Protein AF-A0A373GBN5-F1 (afdb_monomer)

pLDDT: mean 70.48, std 16.94, range [43.41, 92.06]

Sequence (60 aa):
MWHYNNNLYEKLSELRKVNRLSSTKMRFLLKTNQIILINHIERLPYERHETSIQGVHSNE

Secondary structure (DSSP, 8-state):
---SSHHHHHHHHHHHHHTT--HHHHHHHHHTT-----------S---------------

Structure (mmCIF, N/CA/C/O backbone):
data_AF-A0A373GBN5-F1
#
_entry.id   AF-A0A373GBN5-F1
#
loop_
_atom_site.group_PDB
_atom_site.id
_atom_site.type_symbol
_atom_site.label_atom_id
_atom_site.label_alt_id
_atom_site.label_comp_id
_atom_site.label_asym_id
_atom_site.label_entity_id
_atom_site.label_seq_id
_atom_site.pdbx_PDB_ins_code
_atom_site.Cartn_x
_atom_site.Cartn_y
_atom_site.Cartn_z
_atom_site.occupancy
_atom_site.B_iso_or_equiv
_atom_site.auth_seq_id
_atom_site.auth_comp_id
_atom_site.auth_asym_id
_atom_site.auth_atom_id
_atom_site.pdbx_PDB_model_num
ATOM 1 N N . MET A 1 1 ? -17.813 -16.801 1.415 1.00 43.41 1 MET A N 1
ATOM 2 C CA . MET A 1 1 ? -16.488 -16.334 0.957 1.00 43.41 1 MET A CA 1
ATOM 3 C C . MET A 1 1 ? -16.700 -14.951 0.362 1.00 43.41 1 MET A C 1
ATOM 5 O O . MET A 1 1 ? -17.522 -14.830 -0.536 1.00 43.41 1 MET A O 1
ATOM 9 N N . TRP A 1 2 ? -16.138 -13.905 0.973 1.00 53.88 2 TRP A N 1
ATOM 10 C CA . TRP A 1 2 ? -16.442 -12.502 0.650 1.00 53.88 2 TRP A CA 1
ATOM 11 C C . TRP A 1 2 ? -15.880 -12.130 -0.727 1.00 53.88 2 TRP A C 1
ATOM 13 O O . TRP A 1 2 ? -14.784 -11.598 -0.847 1.00 53.88 2 TRP A O 1
ATOM 23 N N . HIS A 1 3 ? -16.629 -12.454 -1.775 1.00 54.38 3 HIS A N 1
ATOM 24 C CA . HIS A 1 3 ? -16.281 -12.166 -3.161 1.00 54.38 3 HIS A CA 1
ATOM 25 C C . HIS A 1 3 ? -16.833 -10.815 -3.618 1.00 54.38 3 HIS A C 1
ATOM 27 O O . HIS A 1 3 ? -17.402 -10.761 -4.690 1.00 54.38 3 HIS A O 1
ATOM 33 N N . TYR A 1 4 ? -16.707 -9.719 -2.865 1.00 47.69 4 TYR A N 1
ATOM 34 C CA . TYR A 1 4 ? -16.995 -8.396 -3.443 1.00 47.69 4 TYR A CA 1
ATOM 35 C C . TYR A 1 4 ? -16.122 -7.293 -2.837 1.00 47.69 4 TYR A C 1
ATOM 37 O O . TYR A 1 4 ? -15.972 -7.190 -1.624 1.00 47.69 4 TYR A O 1
ATOM 45 N N . ASN A 1 5 ? -15.574 -6.475 -3.745 1.00 51.69 5 ASN A N 1
ATOM 46 C CA . ASN A 1 5 ? -14.637 -5.351 -3.586 1.00 51.69 5 ASN A CA 1
ATOM 47 C C . ASN A 1 5 ? -13.131 -5.637 -3.418 1.00 51.69 5 ASN A C 1
ATOM 49 O O . ASN A 1 5 ? -12.392 -4.800 -2.901 1.00 51.69 5 ASN A O 1
ATOM 53 N N . ASN A 1 6 ? -12.625 -6.744 -3.971 1.00 62.22 6 ASN A N 1
ATOM 54 C CA . ASN A 1 6 ? -11.182 -7.034 -3.955 1.00 62.22 6 ASN A CA 1
ATOM 55 C C . ASN A 1 6 ? -10.339 -6.164 -4.905 1.00 62.22 6 ASN A C 1
ATOM 57 O O . ASN A 1 6 ? -9.152 -5.987 -4.666 1.00 62.22 6 ASN A O 1
ATOM 61 N N . ASN A 1 7 ? -10.933 -5.572 -5.947 1.00 79.00 7 ASN A N 1
ATOM 62 C CA . ASN A 1 7 ? -10.176 -4.866 -6.991 1.00 79.00 7 ASN A CA 1
ATOM 63 C C . ASN A 1 7 ? -9.392 -3.656 -6.449 1.00 79.00 7 ASN A C 1
ATOM 65 O O . ASN A 1 7 ? -8.264 -3.405 -6.863 1.00 79.00 7 ASN A O 1
ATOM 69 N N . LEU A 1 8 ? -9.955 -2.905 -5.493 1.00 81.25 8 LEU A N 1
ATOM 70 C CA . LEU A 1 8 ? -9.243 -1.773 -4.891 1.00 81.25 8 LEU A CA 1
ATOM 71 C C . LEU A 1 8 ? -8.045 -2.255 -4.064 1.00 81.25 8 LEU A C 1
ATOM 73 O O . LEU A 1 8 ? -6.946 -1.725 -4.204 1.00 81.25 8 LEU A O 1
ATOM 77 N N . TYR A 1 9 ? -8.244 -3.272 -3.225 1.00 81.62 9 TYR A N 1
ATOM 78 C CA . TYR A 1 9 ? -7.182 -3.827 -2.387 1.00 81.62 9 TYR A CA 1
ATOM 79 C C . TYR A 1 9 ? -6.102 -4.531 -3.211 1.00 81.62 9 TYR A C 1
ATOM 81 O O . TYR A 1 9 ? -4.920 -4.383 -2.908 1.00 81.62 9 TYR A O 1
ATOM 89 N N . GLU A 1 10 ? -6.480 -5.230 -4.280 1.00 85.94 10 GLU A N 1
ATOM 90 C CA . GLU A 1 10 ? -5.555 -5.810 -5.253 1.00 85.94 10 GLU A CA 1
ATOM 91 C C . GLU A 1 10 ? -4.740 -4.719 -5.944 1.00 85.94 10 GLU A C 1
ATOM 93 O O . GLU A 1 10 ? -3.514 -4.772 -5.900 1.00 85.94 10 GLU A O 1
ATOM 98 N N . LYS A 1 11 ? -5.377 -3.663 -6.465 1.00 85.81 11 LYS A N 1
ATOM 99 C CA . LYS A 1 11 ? -4.665 -2.523 -7.064 1.00 85.81 11 LYS A CA 1
ATOM 100 C C . LYS A 1 11 ? -3.714 -1.841 -6.082 1.00 85.81 11 LYS A C 1
ATOM 102 O O . LYS A 1 11 ? -2.585 -1.529 -6.447 1.00 85.81 11 LYS A O 1
ATOM 107 N N . LEU A 1 12 ? -4.126 -1.639 -4.830 1.00 85.06 12 LEU A N 1
ATOM 108 C CA . LEU A 1 12 ? -3.257 -1.083 -3.787 1.00 85.06 12 LEU A CA 1
ATOM 109 C C . LEU A 1 12 ? -2.091 -2.024 -3.447 1.00 85.06 12 LEU A C 1
ATOM 111 O O . LEU A 1 12 ? -0.981 -1.557 -3.190 1.00 85.06 12 LEU A O 1
ATOM 115 N N . SER A 1 13 ? -2.323 -3.338 -3.458 1.00 86.38 13 SER A N 1
ATOM 116 C CA . SER A 1 13 ? -1.288 -4.353 -3.246 1.00 86.38 13 SER A CA 1
ATOM 117 C C . SER A 1 13 ? -0.271 -4.358 -4.385 1.00 86.38 13 SER A C 1
ATOM 119 O O . SER A 1 13 ? 0.932 -4.329 -4.124 1.00 86.38 13 SER A O 1
ATOM 121 N N . GLU A 1 14 ? -0.734 -4.315 -5.633 1.00 89.50 14 GLU A N 1
ATOM 122 C CA . GLU A 1 14 ? 0.127 -4.227 -6.812 1.00 89.50 14 GLU A CA 1
ATOM 123 C C . GLU A 1 14 ? 0.926 -2.919 -6.826 1.00 89.50 14 GLU A C 1
ATOM 125 O O . GLU A 1 14 ? 2.150 -2.954 -6.947 1.00 89.50 14 GLU A O 1
ATOM 130 N N . LEU A 1 15 ? 0.294 -1.772 -6.553 1.00 86.94 15 LEU A N 1
ATOM 131 C CA . LEU A 1 15 ? 0.996 -0.491 -6.406 1.00 86.94 15 LEU A CA 1
ATOM 132 C C . LEU A 1 15 ? 2.072 -0.550 -5.316 1.00 86.94 15 LEU A C 1
ATOM 134 O O . LEU A 1 15 ? 3.188 -0.070 -5.519 1.00 86.94 15 LEU A O 1
ATOM 138 N N . ARG A 1 16 ? 1.774 -1.169 -4.168 1.00 90.12 16 ARG A N 1
ATOM 139 C CA . ARG A 1 16 ? 2.745 -1.349 -3.084 1.00 90.12 16 ARG A CA 1
ATOM 140 C C . ARG A 1 16 ? 3.942 -2.190 -3.538 1.00 90.12 16 ARG A C 1
ATOM 142 O O . ARG A 1 16 ? 5.075 -1.836 -3.207 1.00 90.12 16 ARG A O 1
ATOM 149 N N . LYS A 1 17 ? 3.706 -3.286 -4.268 1.00 89.12 17 LYS A N 1
ATOM 150 C CA . LYS A 1 17 ? 4.761 -4.173 -4.787 1.00 89.12 17 LYS A CA 1
ATOM 151 C C . LYS A 1 17 ? 5.644 -3.457 -5.808 1.00 89.12 17 LYS A C 1
ATOM 153 O O . LYS A 1 17 ? 6.859 -3.454 -5.632 1.00 89.12 17 LYS A O 1
ATOM 158 N N . VAL A 1 18 ? 5.043 -2.797 -6.801 1.00 89.44 18 VAL A N 1
ATOM 159 C CA . VAL A 1 18 ? 5.759 -2.046 -7.850 1.00 89.44 18 VAL A CA 1
ATOM 160 C C . VAL A 1 18 ? 6.642 -0.956 -7.239 1.00 89.44 18 VAL A C 1
ATOM 162 O O . VAL A 1 18 ? 7.804 -0.814 -7.606 1.00 89.44 18 VAL A O 1
ATOM 165 N N . ASN A 1 19 ? 6.135 -0.245 -6.229 1.00 86.69 19 ASN A N 1
ATOM 166 C CA . ASN A 1 19 ? 6.880 0.812 -5.541 1.00 86.69 19 ASN A CA 1
ATOM 167 C C . ASN A 1 19 ? 7.800 0.294 -4.415 1.00 86.69 19 ASN A C 1
ATOM 169 O O . ASN A 1 19 ? 8.397 1.095 -3.695 1.00 86.69 19 ASN A O 1
ATOM 173 N N . ARG A 1 20 ? 7.903 -1.033 -4.223 1.00 91.94 20 ARG A N 1
ATOM 174 C CA . ARG A 1 20 ? 8.695 -1.693 -3.162 1.00 91.94 20 ARG A CA 1
ATOM 175 C C . ARG A 1 20 ? 8.427 -1.114 -1.765 1.00 91.94 20 ARG A C 1
ATOM 177 O O . ARG A 1 20 ? 9.325 -0.992 -0.932 1.00 91.94 20 ARG A O 1
ATOM 184 N N . LEU A 1 21 ? 7.172 -0.753 -1.497 1.00 90.06 21 LEU A N 1
ATOM 185 C CA . LEU A 1 21 ? 6.748 -0.167 -0.230 1.00 90.06 21 LEU A CA 1
ATOM 186 C C . LEU A 1 21 ? 6.437 -1.260 0.801 1.00 90.06 21 LEU A C 1
ATOM 188 O O . LEU A 1 21 ? 5.800 -2.280 0.514 1.00 90.06 21 LEU A O 1
ATOM 192 N N . SER A 1 22 ? 6.834 -1.022 2.051 1.00 92.06 22 SER A N 1
ATOM 193 C CA . SER A 1 22 ? 6.355 -1.835 3.169 1.00 92.06 22 SER A CA 1
ATOM 194 C C . SER A 1 22 ? 4.875 -1.551 3.435 1.00 92.06 22 SER A C 1
ATOM 196 O O . SER A 1 22 ? 4.374 -0.458 3.155 1.00 92.06 22 SER A O 1
ATOM 198 N N . SER A 1 23 ? 4.163 -2.518 4.015 1.00 89.06 23 SER A N 1
ATOM 199 C CA . SER A 1 23 ? 2.750 -2.346 4.379 1.00 89.06 23 SER A CA 1
ATOM 200 C C . SER A 1 23 ? 2.547 -1.176 5.348 1.00 89.06 23 SER A C 1
ATOM 202 O O . SER A 1 23 ? 1.610 -0.398 5.188 1.00 89.06 23 SER A O 1
ATOM 204 N N . THR A 1 24 ? 3.468 -0.987 6.300 1.00 91.69 24 THR A N 1
ATOM 205 C CA . THR A 1 24 ? 3.452 0.138 7.248 1.00 91.69 24 THR A CA 1
ATOM 206 C C . THR A 1 24 ? 3.582 1.482 6.537 1.00 91.69 24 THR A C 1
ATOM 208 O O . THR A 1 24 ? 2.827 2.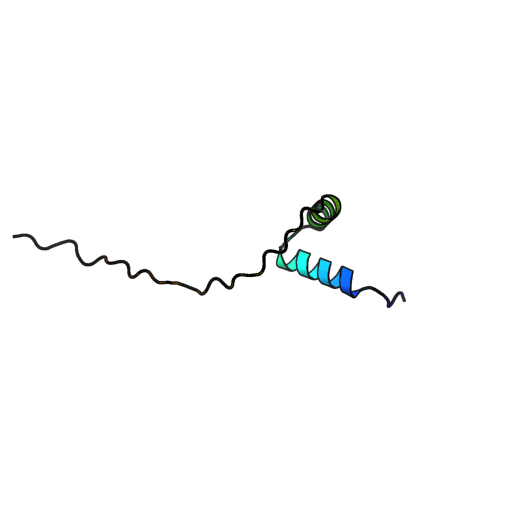408 6.830 1.00 91.69 24 THR A O 1
ATOM 211 N N . LYS A 1 25 ? 4.498 1.585 5.566 1.00 89.06 25 LYS A N 1
ATOM 212 C CA . LYS A 1 25 ? 4.709 2.817 4.798 1.00 89.06 25 LYS A CA 1
ATOM 213 C C . LYS A 1 25 ? 3.519 3.119 3.886 1.00 89.06 25 LYS A C 1
ATOM 215 O O . LYS A 1 25 ? 3.058 4.252 3.862 1.00 89.06 25 LYS A O 1
ATOM 220 N N . MET A 1 26 ? 2.960 2.108 3.218 1.00 89.62 26 MET A N 1
ATOM 221 C CA . MET A 1 26 ? 1.738 2.250 2.415 1.00 89.62 26 MET A CA 1
ATOM 222 C C . MET A 1 26 ? 0.556 2.737 3.267 1.00 89.62 26 MET A C 1
ATOM 224 O O . MET A 1 26 ? -0.154 3.660 2.879 1.00 89.62 26 MET A O 1
ATOM 228 N N . ARG A 1 27 ? 0.379 2.170 4.470 1.00 89.56 27 ARG A N 1
ATOM 229 C CA . ARG A 1 27 ? -0.656 2.599 5.422 1.00 89.56 27 ARG A CA 1
ATOM 230 C C . ARG A 1 27 ? -0.466 4.046 5.867 1.00 89.56 27 ARG A C 1
ATOM 232 O O . ARG A 1 27 ? -1.447 4.775 5.966 1.00 89.56 27 ARG A O 1
ATOM 239 N N . PHE A 1 28 ? 0.771 4.448 6.154 1.00 91.38 28 PHE A N 1
ATOM 240 C CA . PHE A 1 28 ? 1.085 5.827 6.516 1.00 91.38 28 PHE A CA 1
ATOM 241 C C . PHE A 1 28 ? 0.699 6.789 5.389 1.00 91.38 28 PHE A C 1
ATOM 243 O O . PHE A 1 28 ? -0.075 7.703 5.641 1.00 91.38 28 PHE A O 1
ATOM 250 N N . LEU A 1 29 ? 1.134 6.518 4.153 1.00 88.62 29 LEU A N 1
ATOM 251 C CA . LEU A 1 29 ? 0.853 7.354 2.979 1.00 88.62 29 LEU A CA 1
ATOM 252 C C . LEU A 1 29 ? -0.645 7.481 2.672 1.00 88.62 29 LEU A C 1
ATOM 254 O O . LEU A 1 29 ? -1.113 8.570 2.348 1.00 88.62 29 LEU A O 1
ATOM 258 N N . LEU A 1 30 ? -1.401 6.384 2.803 1.00 86.44 30 LEU A N 1
ATOM 259 C CA . LEU A 1 30 ? -2.860 6.395 2.661 1.00 86.44 30 LEU A CA 1
ATOM 260 C C . LEU A 1 30 ? -3.527 7.233 3.758 1.00 86.44 30 LEU A C 1
ATOM 262 O O . LEU A 1 30 ? -4.448 7.988 3.476 1.00 86.44 30 LEU A O 1
ATOM 266 N N . LYS A 1 31 ? -3.056 7.130 5.008 1.00 90.06 31 LYS A N 1
ATOM 267 C CA . LYS A 1 31 ? -3.602 7.898 6.138 1.00 90.06 31 LYS A CA 1
ATOM 268 C C . LYS A 1 31 ? -3.302 9.394 6.017 1.00 90.06 31 LYS A C 1
ATOM 270 O O . LYS A 1 31 ? -4.105 10.210 6.455 1.00 90.06 31 LYS A O 1
ATOM 275 N N . THR A 1 32 ? -2.142 9.746 5.469 1.00 91.62 32 THR A N 1
ATOM 276 C CA . THR A 1 32 ? -1.696 11.134 5.312 1.00 91.62 32 THR A CA 1
ATOM 277 C C . THR A 1 32 ? -2.093 11.750 3.970 1.00 91.62 32 THR A C 1
ATOM 279 O O . THR A 1 32 ? -1.767 12.910 3.739 1.00 91.62 32 THR A O 1
ATOM 282 N N . ASN A 1 33 ? -2.792 11.011 3.093 1.00 82.88 33 ASN A N 1
ATOM 283 C CA . ASN A 1 33 ? -3.127 11.420 1.722 1.00 82.88 33 ASN A CA 1
ATOM 284 C C . ASN A 1 33 ? -1.907 11.922 0.921 1.00 82.88 33 ASN A C 1
ATOM 286 O O . ASN A 1 33 ? -2.022 12.790 0.062 1.00 82.88 33 ASN A O 1
ATOM 290 N N . GLN A 1 34 ? -0.723 11.367 1.192 1.00 77.38 34 GLN A N 1
ATOM 291 C CA . GLN A 1 34 ? 0.550 11.765 0.573 1.00 77.38 34 GLN A CA 1
ATOM 292 C C . GLN A 1 34 ? 0.861 10.990 -0.718 1.00 77.38 34 GLN A C 1
ATOM 294 O O . GLN A 1 34 ? 2.014 10.905 -1.141 1.00 77.38 34 GLN A O 1
ATOM 299 N N . ILE A 1 35 ? -0.144 10.371 -1.337 1.00 77.69 35 ILE A N 1
ATOM 300 C CA . ILE A 1 35 ? 0.038 9.592 -2.563 1.00 77.69 35 ILE A CA 1
ATOM 301 C C . ILE A 1 35 ? -0.165 10.517 -3.757 1.00 77.69 35 ILE A C 1
ATOM 303 O O . ILE A 1 35 ? -1.271 10.990 -4.001 1.00 77.69 35 ILE A O 1
ATOM 307 N N . ILE A 1 36 ? 0.904 10.736 -4.517 1.00 72.44 36 ILE A N 1
ATOM 308 C CA . ILE A 1 36 ? 0.863 11.441 -5.797 1.00 72.44 36 ILE A CA 1
ATOM 309 C C . ILE A 1 36 ? 1.082 10.396 -6.885 1.00 72.44 36 ILE A C 1
ATOM 311 O O . ILE A 1 36 ? 2.079 9.671 -6.865 1.00 72.44 36 ILE A O 1
ATOM 315 N N . LEU A 1 37 ? 0.140 10.295 -7.821 1.00 67.31 37 LEU A N 1
ATOM 316 C CA . LEU A 1 37 ? 0.306 9.455 -8.998 1.00 67.31 37 LEU A CA 1
ATOM 317 C C . LEU A 1 37 ? 1.283 10.157 -9.942 1.00 67.31 37 LEU A C 1
ATOM 319 O O . LEU A 1 37 ? 0.919 11.099 -10.641 1.00 67.31 37 LEU A O 1
ATOM 323 N N . ILE A 1 38 ? 2.537 9.716 -9.942 1.00 66.50 38 ILE A N 1
ATOM 324 C CA . ILE A 1 38 ? 3.487 10.129 -10.969 1.00 66.50 38 ILE A CA 1
ATOM 325 C C . ILE A 1 38 ? 3.167 9.261 -12.182 1.00 66.50 38 ILE A C 1
ATOM 327 O O . ILE A 1 38 ? 3.469 8.067 -12.183 1.00 66.50 38 ILE A O 1
ATOM 331 N N . ASN A 1 39 ? 2.500 9.836 -13.186 1.00 60.25 39 ASN A N 1
ATOM 332 C CA . ASN A 1 39 ? 2.380 9.177 -14.482 1.00 60.25 39 ASN A CA 1
ATOM 333 C C . ASN A 1 39 ? 3.791 8.791 -14.929 1.00 60.25 39 ASN A C 1
ATOM 335 O O . ASN A 1 39 ? 4.691 9.633 -14.926 1.00 60.25 39 ASN A O 1
ATOM 339 N N . HIS A 1 40 ? 3.988 7.514 -15.253 1.00 57.44 40 HIS A N 1
ATOM 340 C CA . HIS A 1 40 ? 5.247 7.029 -15.793 1.00 57.44 40 HIS A CA 1
ATOM 341 C C . HIS A 1 40 ? 5.523 7.809 -17.079 1.00 57.44 40 HIS A C 1
ATOM 343 O O . HIS A 1 40 ? 4.941 7.536 -18.122 1.00 57.44 40 HIS A O 1
ATOM 349 N N . ILE A 1 41 ? 6.403 8.806 -17.004 1.00 57.22 41 ILE A N 1
ATOM 350 C CA . ILE A 1 41 ? 7.070 9.316 -18.193 1.00 57.22 41 ILE A CA 1
ATOM 351 C C . ILE A 1 41 ? 8.030 8.192 -18.554 1.00 57.22 41 ILE A C 1
ATOM 353 O O . ILE A 1 41 ? 8.966 7.919 -17.796 1.00 57.22 41 ILE A O 1
ATOM 357 N N . GLU A 1 42 ? 7.733 7.440 -19.610 1.00 52.19 42 GLU A N 1
ATOM 358 C CA . GLU A 1 42 ? 8.702 6.532 -20.214 1.00 52.19 42 GLU A CA 1
ATOM 359 C C . GLU A 1 42 ? 9.904 7.382 -20.606 1.00 52.19 42 GLU A C 1
ATOM 361 O O . GLU A 1 42 ? 9.901 8.093 -21.609 1.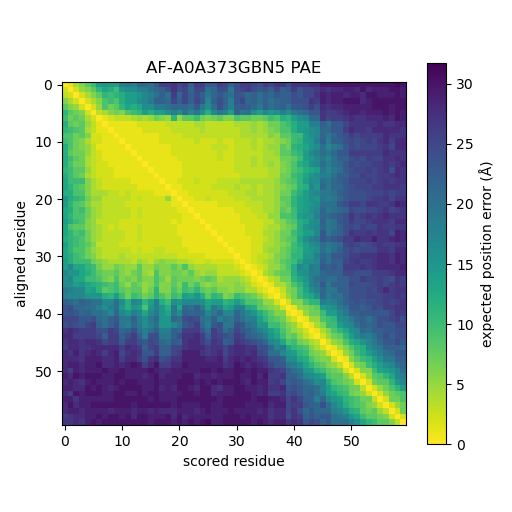00 52.19 42 GLU A O 1
ATOM 366 N N . ARG A 1 43 ? 10.922 7.401 -19.743 1.00 55.69 43 ARG A N 1
ATOM 367 C CA . ARG A 1 43 ? 12.186 8.035 -20.070 1.0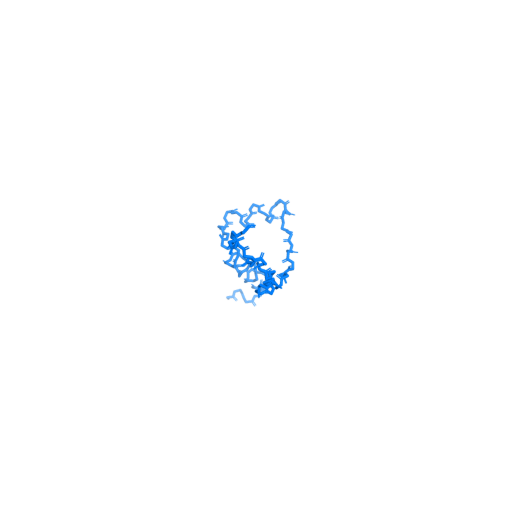0 55.69 43 ARG A CA 1
ATOM 368 C C . ARG A 1 43 ? 12.815 7.137 -21.122 1.00 55.69 43 ARG A C 1
ATOM 370 O O . ARG A 1 43 ? 13.399 6.109 -20.783 1.00 55.69 43 ARG A O 1
ATOM 377 N N . LEU A 1 44 ? 12.610 7.504 -22.386 1.00 60.22 44 LEU A N 1
ATOM 378 C CA . LEU A 1 44 ? 13.238 6.849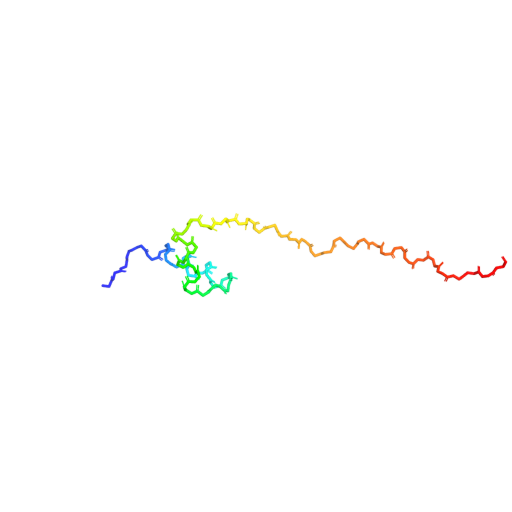 -23.523 1.00 60.22 44 LEU A CA 1
ATOM 379 C C . LEU A 1 44 ? 14.742 6.718 -23.239 1.00 60.22 44 LEU A C 1
ATOM 381 O O . LEU A 1 44 ? 15.360 7.662 -22.725 1.00 60.22 44 LEU A O 1
ATOM 385 N N . PRO A 1 45 ? 15.335 5.544 -23.496 1.00 50.97 45 PRO A N 1
ATOM 386 C CA . PRO A 1 45 ? 16.724 5.315 -23.172 1.00 50.97 45 PRO A CA 1
ATOM 387 C C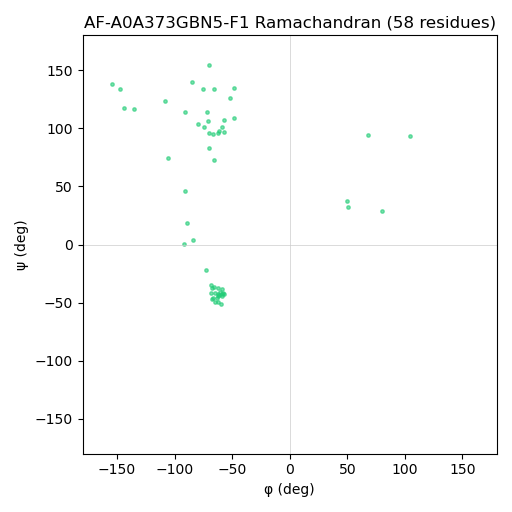 . PRO A 1 45 ? 17.581 6.128 -24.150 1.00 50.97 45 PRO A C 1
ATOM 389 O O . PRO A 1 45 ? 17.625 5.838 -25.340 1.00 50.97 45 PRO A O 1
ATOM 392 N N . TYR A 1 46 ? 18.286 7.119 -23.601 1.00 51.59 46 TYR A N 1
ATOM 393 C CA . TYR A 1 46 ? 19.383 7.869 -24.217 1.00 51.59 46 TYR A CA 1
ATOM 394 C C . TYR A 1 46 ? 19.007 8.781 -25.399 1.00 51.59 46 TYR A C 1
ATOM 396 O O . TYR A 1 46 ? 19.162 8.413 -26.559 1.00 51.59 46 TYR A O 1
ATOM 404 N N . GLU A 1 47 ? 18.755 10.062 -25.121 1.00 55.22 47 GLU A N 1
ATOM 405 C CA . GLU A 1 47 ? 19.419 11.067 -25.955 1.00 55.22 47 GLU A CA 1
ATOM 406 C C . GLU A 1 47 ? 20.916 10.944 -25.647 1.00 55.22 47 GLU A C 1
ATOM 408 O O . GLU A 1 47 ? 21.414 11.446 -24.637 1.00 55.22 47 GLU A O 1
ATOM 413 N N . ARG A 1 48 ? 21.643 10.175 -26.470 1.00 55.72 48 ARG A N 1
ATOM 414 C CA . ARG A 1 48 ? 23.094 10.330 -26.549 1.00 55.72 48 ARG A CA 1
ATOM 415 C C . ARG A 1 48 ? 23.317 11.745 -27.061 1.00 55.72 48 ARG A C 1
ATOM 417 O O . ARG A 1 48 ? 23.289 11.972 -28.265 1.00 55.72 48 ARG A O 1
ATOM 424 N N . HIS A 1 49 ? 23.544 12.694 -26.162 1.00 57.44 49 HIS A N 1
ATOM 425 C CA . HIS A 1 49 ? 24.385 13.818 -26.527 1.00 57.44 49 HIS A CA 1
ATOM 426 C C . HIS A 1 49 ? 25.707 13.192 -26.947 1.00 57.44 49 HIS A C 1
ATOM 428 O O . HIS A 1 49 ? 26.407 12.603 -26.121 1.00 57.44 49 HIS A O 1
ATOM 434 N N . GLU A 1 50 ? 25.969 13.197 -28.251 1.00 53.00 50 GLU A N 1
ATOM 435 C CA . GLU A 1 50 ? 27.271 12.865 -28.795 1.00 53.00 50 GLU A CA 1
ATOM 436 C C . GLU A 1 50 ? 28.281 13.680 -27.997 1.00 53.00 50 GLU A C 1
ATOM 438 O O . GLU A 1 50 ? 28.315 14.910 -28.042 1.00 53.00 50 GLU A O 1
ATOM 443 N N . THR A 1 51 ? 29.045 12.98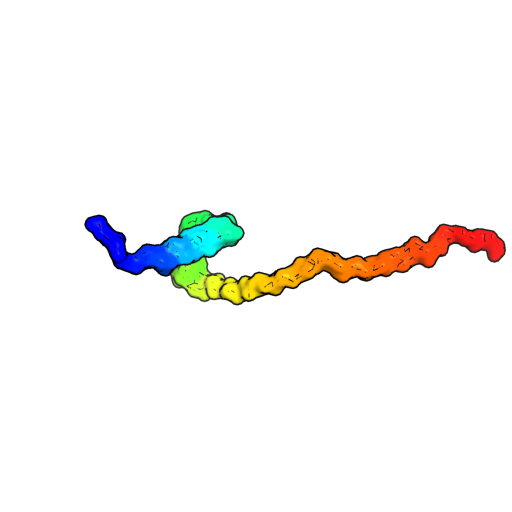7 -27.160 1.00 54.03 51 THR A N 1
ATOM 444 C CA . THR A 1 51 ? 30.208 13.555 -26.511 1.00 54.03 51 THR A CA 1
ATOM 445 C C . THR A 1 51 ? 31.147 13.935 -27.642 1.00 54.03 51 THR A C 1
ATOM 447 O O . THR A 1 51 ? 31.852 13.074 -28.170 1.00 54.03 51 THR A O 1
ATOM 450 N N . SER A 1 52 ? 31.124 15.207 -28.040 1.00 55.25 52 SER A N 1
ATOM 451 C CA . SER A 1 52 ? 32.144 15.823 -28.882 1.00 55.25 52 SER A CA 1
ATOM 452 C C . SER A 1 52 ? 33.455 15.852 -28.094 1.00 55.25 52 SER A C 1
ATOM 454 O O . SER A 1 52 ? 33.884 16.882 -27.585 1.00 55.25 52 SER A O 1
ATOM 456 N N . ILE A 1 53 ? 34.068 14.680 -27.943 1.00 57.78 53 ILE A N 1
ATOM 457 C CA . ILE A 1 53 ? 35.465 14.503 -27.571 1.00 57.78 53 ILE A CA 1
ATOM 458 C C . ILE A 1 53 ? 36.172 14.065 -28.859 1.00 57.78 53 ILE A C 1
ATOM 460 O O . ILE A 1 53 ? 36.477 12.899 -29.078 1.00 57.78 53 ILE A O 1
ATOM 464 N N . GLN A 1 54 ? 36.366 15.037 -29.745 1.00 49.94 54 GLN A N 1
ATOM 465 C CA . GLN A 1 54 ? 37.328 15.042 -30.846 1.00 49.94 54 GLN A CA 1
ATOM 466 C C . GLN A 1 54 ? 37.968 16.434 -30.798 1.00 49.94 54 GLN A C 1
ATOM 468 O O . GLN A 1 54 ? 37.266 17.424 -30.932 1.00 49.94 54 GLN A O 1
ATOM 473 N N . GLY A 1 55 ? 39.253 16.638 -30.557 1.00 50.19 55 GLY A N 1
ATOM 474 C CA . GLY A 1 55 ? 40.314 15.747 -30.143 1.00 50.19 55 GLY A CA 1
ATOM 475 C C . GLY A 1 55 ? 41.345 16.612 -29.423 1.00 50.19 55 GLY A C 1
ATOM 476 O O . GLY A 1 55 ? 41.634 17.735 -29.835 1.00 50.19 55 GLY A O 1
ATOM 477 N N . VAL A 1 56 ? 41.878 16.104 -28.318 1.00 54.16 56 VAL A N 1
ATOM 478 C CA . VAL A 1 56 ? 43.163 16.590 -27.827 1.00 54.16 56 VAL A CA 1
ATOM 479 C C . VAL A 1 56 ? 44.225 15.983 -28.739 1.00 54.16 56 VAL A C 1
ATOM 481 O O . VAL A 1 56 ? 44.195 14.776 -28.974 1.00 54.16 56 VAL A O 1
ATOM 484 N N . HIS A 1 57 ? 45.159 16.838 -29.167 1.00 52.69 57 HIS A N 1
ATOM 485 C CA . HIS A 1 57 ? 46.469 16.548 -29.757 1.00 52.69 57 HIS A CA 1
ATOM 486 C C . HIS A 1 57 ? 46.607 16.739 -31.279 1.00 52.69 57 HIS A C 1
ATOM 488 O O . HIS A 1 57 ? 46.453 15.796 -32.046 1.00 52.69 57 HIS A O 1
ATOM 494 N N . SER A 1 58 ? 47.062 17.933 -31.673 1.00 45.59 58 SER A N 1
ATOM 495 C CA . SER A 1 58 ? 48.198 18.071 -32.594 1.00 45.59 58 SER A CA 1
ATOM 496 C C . SER A 1 58 ? 49.020 19.291 -32.187 1.00 45.59 58 SER A C 1
ATOM 498 O O . SER A 1 58 ? 48.512 20.408 -32.158 1.00 45.59 58 SER A O 1
ATOM 500 N N . ASN A 1 59 ? 50.271 19.026 -31.816 1.00 49.50 59 ASN A N 1
ATOM 501 C CA . ASN A 1 59 ? 51.339 20.012 -31.732 1.00 49.50 59 ASN A CA 1
ATOM 502 C C . ASN A 1 59 ? 51.653 20.521 -33.143 1.00 49.50 59 ASN A C 1
ATOM 504 O O . ASN A 1 59 ? 51.823 19.686 -34.030 1.00 49.50 59 ASN A O 1
ATOM 508 N N . GLU A 1 60 ? 51.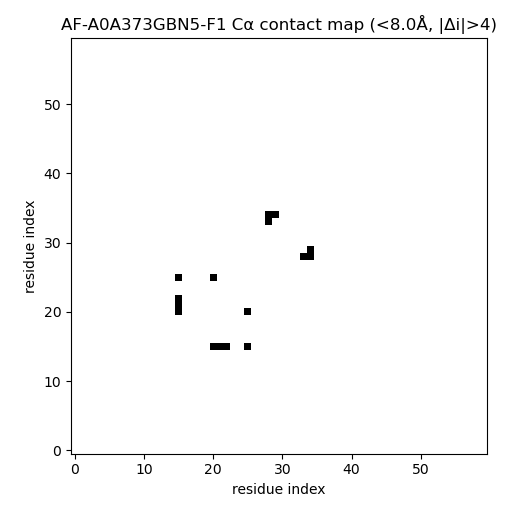784 21.836 -33.301 1.00 47.09 60 G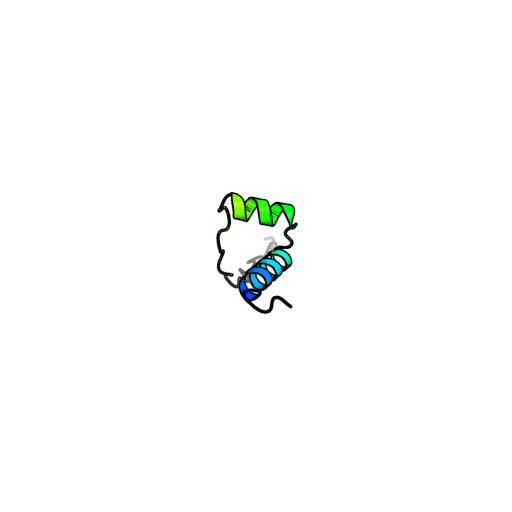LU A N 1
ATOM 509 C CA . GLU A 1 60 ? 52.786 22.528 -34.133 1.00 47.09 60 GLU A CA 1
ATOM 510 C C . GLU A 1 60 ? 52.830 24.011 -33.742 1.00 47.09 60 GLU A C 1
ATOM 512 O O . GLU A 1 60 ? 51.752 24.645 -33.674 1.00 47.09 60 GLU A O 1
#

Radius of gyration: 23.54 Å; Cα contacts (8 Å, |Δi|>4): 8; chains: 1; boundin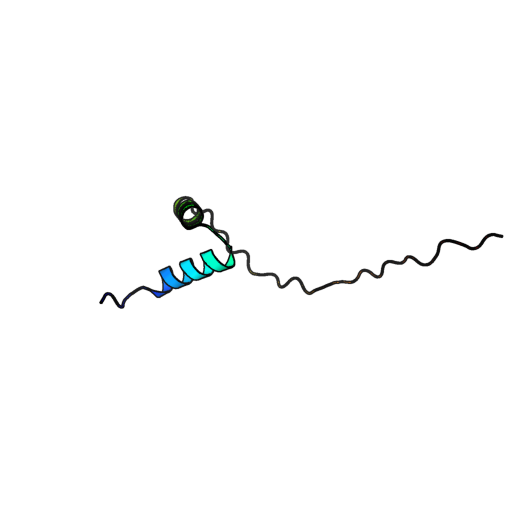g box: 70×39×41 Å

Mean predicted aligned error: 15.19 Å

Solvent-accessible surface area (backbone atoms only — not comparable to full-atom values): 4244 Å² total; per-residue (Å²): 130,91,84,75,76,60,65,63,58,49,52,53,50,51,52,31,58,77,68,70,48,51,72,70,56,50,51,50,35,65,74,67,67,67,74,74,88,75,75,82,73,82,75,71,86,69,85,73,74,77,76,86,81,77,75,92,86,80,92,131

Foldseek 3Di:
DPPPDCPVVVVLVVVCVVVVHDPVRSVVCVVVVVDDDDDPPPPPPDPPPPPPCPDPDDDD